Protein AF-A0A3M2Y4Z9-F1 (afdb_monomer_lite)

Radius of gyration: 21.97 Å; chains: 1; bounding box: 55×34×57 Å

Sequence (145 aa):
MKGAQIFASYTKQAITEYAGNPLIEALPPILPETVAIELISNFPQPVTPEELDLEGTTRIHCIDRLRTVVQPFLLHLELESMFSLLIRRGYVGRNPTSPDTVRHLHSLSGSQRYHDSFKSTADSFSVVGLSGIGKSTALHAILSL

Structure (mmCIF, N/CA/C/O backbone):
data_AF-A0A3M2Y4Z9-F1
#
_entry.id   AF-A0A3M2Y4Z9-F1
#
loop_
_atom_site.group_PDB
_atom_site.id
_atom_site.type_symbol
_atom_site.label_atom_id
_atom_site.label_alt_id
_atom_site.label_comp_id
_atom_site.label_asym_id
_atom_site.label_entity_id
_atom_site.label_seq_id
_atom_site.pdbx_PDB_ins_code
_atom_site.Cartn_x
_atom_site.Cartn_y
_atom_site.Cartn_z
_atom_site.occupancy
_atom_site.B_iso_or_equiv
_atom_site.auth_seq_id
_atom_site.auth_comp_id
_atom_site.auth_asym_id
_atom_site.auth_atom_id
_atom_site.pdbx_PDB_model_num
ATOM 1 N N . MET A 1 1 ? 15.148 -0.820 11.185 1.00 42.53 1 MET A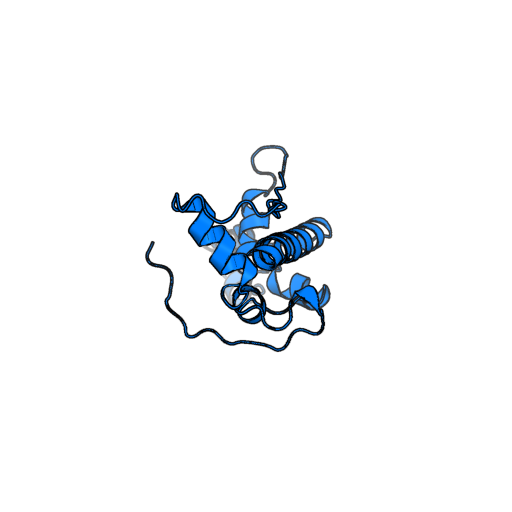 N 1
ATOM 2 C CA . MET A 1 1 ? 14.246 -1.950 10.874 1.00 42.53 1 MET A CA 1
ATOM 3 C C . MET A 1 1 ? 14.868 -2.744 9.738 1.00 42.53 1 MET A C 1
ATOM 5 O O . MET A 1 1 ? 15.167 -2.146 8.714 1.00 42.53 1 MET A O 1
ATOM 9 N N . LYS A 1 2 ? 15.149 -4.039 9.923 1.00 46.56 2 LYS A N 1
ATOM 10 C CA . LYS A 1 2 ? 15.511 -4.917 8.800 1.00 46.56 2 LYS A CA 1
ATOM 11 C C . LYS A 1 2 ? 14.195 -5.318 8.133 1.00 46.56 2 LYS A C 1
ATOM 13 O O . LYS A 1 2 ? 13.371 -5.937 8.796 1.00 46.56 2 LYS A O 1
ATOM 18 N N . GLY A 1 3 ? 13.969 -4.878 6.896 1.00 69.44 3 GLY A N 1
ATOM 19 C CA . GLY A 1 3 ? 12.794 -5.291 6.126 1.00 69.44 3 GLY A CA 1
ATOM 20 C C . GLY A 1 3 ? 12.784 -6.808 5.945 1.00 69.44 3 GLY A C 1
ATOM 21 O O . GLY A 1 3 ? 13.851 -7.427 5.888 1.00 69.44 3 GLY A O 1
ATOM 22 N N . ALA A 1 4 ? 11.594 -7.406 5.894 1.00 80.19 4 ALA A N 1
ATOM 23 C CA . ALA A 1 4 ? 11.461 -8.823 5.589 1.00 80.19 4 ALA A CA 1
ATOM 24 C C . ALA A 1 4 ? 12.069 -9.102 4.206 1.00 80.19 4 ALA A C 1
ATOM 26 O O . ALA A 1 4 ? 11.786 -8.393 3.242 1.00 80.19 4 ALA A O 1
ATOM 27 N N . GLN A 1 5 ? 12.935 -10.112 4.117 1.00 84.38 5 GLN A N 1
ATOM 28 C CA . GLN A 1 5 ? 13.445 -10.595 2.838 1.00 84.38 5 GLN A CA 1
ATOM 29 C C . GLN A 1 5 ? 12.503 -11.680 2.337 1.00 84.38 5 GLN A C 1
ATOM 31 O O . GLN A 1 5 ? 12.322 -12.701 2.998 1.00 84.38 5 GLN A O 1
ATOM 36 N N . ILE A 1 6 ? 11.905 -11.443 1.177 1.00 88.44 6 ILE A N 1
ATOM 37 C CA . ILE A 1 6 ? 11.016 -12.384 0.502 1.00 88.44 6 ILE A CA 1
ATOM 38 C C . ILE A 1 6 ? 11.486 -12.569 -0.940 1.00 88.44 6 ILE A C 1
ATOM 40 O O . ILE A 1 6 ? 12.113 -11.676 -1.513 1.00 88.44 6 ILE A O 1
ATOM 44 N N . PHE A 1 7 ? 11.197 -13.730 -1.528 1.00 92.75 7 PHE A N 1
ATOM 45 C CA . PHE A 1 7 ? 11.418 -13.932 -2.957 1.00 92.75 7 PHE A CA 1
ATOM 46 C C . PHE A 1 7 ? 10.422 -13.084 -3.752 1.00 92.75 7 PHE A C 1
ATOM 48 O O . PHE A 1 7 ? 9.226 -13.096 -3.466 1.00 92.75 7 PHE A O 1
ATOM 55 N N . ALA A 1 8 ? 10.921 -12.346 -4.743 1.00 91.94 8 ALA A N 1
ATOM 56 C CA . ALA A 1 8 ? 10.077 -11.546 -5.618 1.00 91.94 8 ALA A CA 1
ATOM 57 C C . ALA A 1 8 ? 9.263 -12.449 -6.557 1.00 91.94 8 ALA A C 1
ATOM 59 O O . ALA A 1 8 ? 9.796 -13.393 -7.144 1.00 91.94 8 ALA A O 1
ATOM 60 N N . SER A 1 9 ? 7.980 -12.128 -6.716 1.00 94.56 9 SER A N 1
ATOM 61 C CA . SER A 1 9 ? 7.100 -12.744 -7.707 1.00 94.56 9 SER A CA 1
ATOM 62 C C . SER A 1 9 ? 6.888 -11.762 -8.848 1.00 94.56 9 SER A C 1
ATOM 64 O O . SER A 1 9 ? 6.334 -10.690 -8.629 1.00 94.56 9 SER A O 1
ATOM 66 N N . TYR A 1 10 ? 7.315 -12.126 -10.056 1.00 96.00 10 TYR A N 1
ATOM 67 C CA . TYR A 1 10 ? 7.222 -11.265 -11.233 1.00 96.00 10 TYR A CA 1
ATOM 68 C C . TYR A 1 10 ? 5.976 -11.604 -12.045 1.00 96.00 10 TYR A C 1
ATOM 70 O O . TYR A 1 10 ? 5.800 -12.735 -12.502 1.00 96.00 10 TYR A O 1
ATOM 78 N N . THR A 1 11 ? 5.105 -10.618 -12.229 1.00 96.25 11 THR A N 1
ATOM 79 C CA . THR A 1 11 ? 3.846 -10.766 -12.964 1.00 96.25 11 THR A CA 1
ATOM 80 C C . THR A 1 11 ? 3.898 -10.019 -14.291 1.00 96.25 11 THR A C 1
ATOM 82 O O . THR A 1 11 ? 4.363 -8.882 -14.360 1.00 96.25 11 THR A O 1
ATOM 85 N N . LYS A 1 12 ? 3.397 -10.647 -15.363 1.00 95.81 12 LYS A N 1
ATOM 86 C CA . LYS A 1 12 ? 3.313 -10.004 -16.682 1.00 95.81 12 LYS A CA 1
ATOM 87 C C . LYS A 1 12 ? 2.389 -8.791 -16.621 1.00 95.81 12 LYS A C 1
ATOM 89 O O . LYS A 1 12 ? 1.264 -8.894 -16.139 1.00 95.81 12 LYS A O 1
ATOM 94 N N . GLN A 1 13 ? 2.851 -7.672 -17.165 1.00 96.56 13 GLN A N 1
ATOM 95 C CA . GLN A 1 13 ? 2.087 -6.429 -17.204 1.00 96.56 13 GLN A CA 1
ATOM 96 C C . GLN A 1 13 ? 1.350 -6.291 -18.538 1.00 96.56 13 GLN A C 1
ATOM 98 O O . GLN A 1 13 ? 1.909 -6.572 -19.596 1.00 96.56 13 GLN A O 1
ATOM 103 N N . ALA A 1 14 ? 0.097 -5.834 -18.485 1.00 94.75 14 ALA A N 1
ATOM 104 C CA . ALA A 1 14 ? -0.686 -5.504 -19.680 1.00 94.75 14 ALA A CA 1
ATOM 105 C C . ALA A 1 14 ? -0.288 -4.146 -20.290 1.00 94.75 14 ALA A C 1
ATOM 107 O O . ALA A 1 14 ? -0.501 -3.906 -21.476 1.00 94.75 14 ALA A O 1
ATOM 108 N N . ILE A 1 15 ? 0.284 -3.257 -19.474 1.00 96.12 15 ILE A N 1
ATOM 109 C CA . ILE A 1 15 ? 0.744 -1.928 -19.883 1.00 96.12 15 ILE A CA 1
ATOM 110 C C . ILE A 1 15 ? 2.143 -2.066 -20.486 1.00 96.12 15 ILE A C 1
ATOM 112 O O . ILE A 1 15 ? 3.052 -2.601 -19.846 1.00 96.12 15 ILE A O 1
ATOM 116 N N . THR A 1 16 ? 2.314 -1.576 -21.714 1.00 95.38 16 THR A N 1
ATOM 117 C CA . THR A 1 16 ? 3.543 -1.778 -22.502 1.00 95.38 16 THR A CA 1
ATOM 118 C C . THR A 1 16 ? 4.754 -1.140 -21.823 1.00 95.38 16 THR A C 1
ATOM 120 O O . THR A 1 16 ? 5.819 -1.740 -21.767 1.00 95.38 16 THR A O 1
ATOM 123 N N . GLU A 1 17 ? 4.576 0.039 -21.232 1.00 93.19 17 GLU A N 1
ATOM 124 C CA . GLU A 1 17 ? 5.602 0.793 -20.510 1.00 93.19 17 GLU A CA 1
ATOM 125 C C . GLU A 1 17 ? 6.064 0.100 -19.220 1.00 93.19 17 GLU A C 1
ATOM 127 O O . GLU A 1 17 ? 7.112 0.444 -18.671 1.00 93.19 17 GLU A O 1
ATOM 132 N N . TYR A 1 18 ? 5.273 -0.844 -18.703 1.00 95.94 18 TYR A N 1
ATOM 133 C CA . TYR A 1 18 ? 5.564 -1.570 -17.465 1.00 95.94 18 TYR A CA 1
ATOM 134 C C . TYR A 1 18 ? 6.163 -2.953 -17.729 1.00 95.94 18 TYR A C 1
ATOM 136 O O . TYR A 1 18 ? 6.865 -3.490 -16.871 1.00 95.94 18 TYR A O 1
ATOM 144 N N . ALA A 1 19 ? 5.889 -3.532 -18.899 1.00 95.50 19 ALA A N 1
ATOM 145 C CA . ALA A 1 19 ? 6.355 -4.858 -19.272 1.00 95.50 19 ALA A CA 1
ATOM 146 C C . ALA A 1 19 ? 7.888 -4.914 -19.382 1.00 95.50 19 ALA A C 1
ATOM 148 O O . ALA A 1 19 ? 8.526 -4.014 -19.928 1.00 95.50 19 ALA A O 1
ATOM 149 N N . GLY A 1 20 ? 8.493 -5.988 -18.868 1.00 95.00 20 GLY A N 1
ATOM 150 C CA . GLY A 1 20 ? 9.943 -6.186 -18.904 1.00 95.00 20 GLY A CA 1
ATOM 151 C C . GLY A 1 20 ? 10.726 -5.308 -17.923 1.00 95.00 20 GLY A C 1
ATOM 152 O O . GLY A 1 20 ? 11.954 -5.242 -18.021 1.00 95.00 20 GLY A O 1
ATOM 153 N N . ASN A 1 21 ? 10.044 -4.636 -16.989 1.00 96.62 21 ASN A N 1
ATOM 154 C CA . ASN A 1 21 ? 10.662 -3.904 -15.889 1.00 96.62 21 ASN A CA 1
ATOM 155 C C . ASN A 1 21 ? 10.510 -4.684 -14.572 1.00 96.62 21 ASN A C 1
ATOM 157 O O . ASN A 1 21 ? 9.442 -4.624 -13.954 1.00 96.62 21 ASN A O 1
ATOM 161 N N . PRO A 1 22 ? 11.571 -5.353 -14.079 1.00 96.56 22 PRO A N 1
ATOM 162 C CA . PRO A 1 22 ? 11.492 -6.174 -12.872 1.00 96.56 22 PRO A CA 1
ATOM 163 C C . PRO A 1 22 ? 11.039 -5.408 -11.624 1.00 96.56 22 PRO A C 1
ATOM 165 O O . PRO A 1 22 ? 10.454 -6.001 -10.724 1.00 96.56 22 PRO A O 1
ATOM 168 N N . LEU A 1 23 ? 11.290 -4.094 -11.557 1.00 96.19 23 LEU A N 1
ATOM 169 C CA . LEU A 1 23 ? 10.872 -3.270 -10.420 1.00 96.19 23 LEU A CA 1
ATOM 170 C C . LEU A 1 23 ? 9.358 -3.045 -10.385 1.00 96.19 23 LEU A C 1
ATOM 172 O O . LEU A 1 23 ? 8.815 -2.827 -9.310 1.00 96.19 23 LEU A O 1
ATOM 176 N N . ILE A 1 24 ? 8.686 -3.083 -11.539 1.00 97.12 24 ILE A N 1
ATOM 177 C CA . ILE A 1 24 ? 7.226 -2.950 -11.633 1.00 97.12 24 ILE A CA 1
ATOM 178 C C . ILE A 1 24 ? 6.562 -4.324 -11.566 1.00 97.12 24 ILE A C 1
ATOM 180 O O . ILE A 1 24 ? 5.562 -4.482 -10.875 1.00 97.12 24 ILE A O 1
ATOM 184 N N . GLU A 1 25 ? 7.127 -5.324 -12.242 1.00 97.31 25 GLU A N 1
ATOM 185 C CA . GLU A 1 25 ? 6.580 -6.686 -12.281 1.00 97.31 25 GLU A CA 1
ATOM 186 C C . GLU A 1 25 ? 6.546 -7.364 -10.905 1.00 97.31 25 GLU A C 1
ATOM 188 O O . GLU A 1 25 ? 5.715 -8.247 -10.693 1.00 97.31 25 GLU A O 1
ATOM 193 N N . ALA A 1 26 ? 7.422 -6.943 -9.986 1.00 96.00 26 ALA A N 1
ATOM 194 C CA . ALA A 1 26 ? 7.475 -7.408 -8.601 1.00 96.00 26 ALA A CA 1
ATOM 195 C C . ALA A 1 26 ? 6.538 -6.657 -7.635 1.00 96.00 26 ALA A C 1
ATOM 197 O O . ALA A 1 26 ? 6.475 -7.016 -6.458 1.00 96.00 26 ALA A O 1
ATOM 198 N N . LEU A 1 27 ? 5.848 -5.602 -8.084 1.00 94.12 27 LEU A N 1
ATOM 199 C CA . LEU A 1 27 ? 4.889 -4.880 -7.246 1.00 94.12 27 LEU A CA 1
ATOM 200 C C . LEU A 1 27 ? 3.584 -5.672 -7.081 1.00 94.12 27 LEU A C 1
ATOM 202 O O . LEU A 1 27 ? 3.235 -6.465 -7.961 1.00 94.12 27 LEU A O 1
ATOM 206 N N . PRO A 1 28 ? 2.811 -5.400 -6.010 1.00 91.62 28 PRO A N 1
ATOM 207 C CA . PRO A 1 28 ? 1.422 -5.839 -5.925 1.00 91.62 28 PRO A CA 1
ATOM 208 C C . PRO A 1 28 ? 0.647 -5.455 -7.192 1.00 91.62 28 PRO A C 1
ATOM 210 O O . PRO A 1 28 ? 0.959 -4.424 -7.801 1.00 91.62 28 PRO A O 1
ATOM 213 N N . PRO A 1 29 ? -0.355 -6.244 -7.613 1.00 92.88 29 PRO A N 1
ATOM 214 C CA . PRO A 1 29 ? -1.145 -5.928 -8.798 1.00 92.88 29 PRO A CA 1
ATOM 215 C C . PRO A 1 29 ? -1.830 -4.563 -8.661 1.00 92.88 29 PRO A C 1
ATOM 217 O O . PRO A 1 29 ? -2.027 -4.054 -7.561 1.00 92.88 29 PRO A O 1
ATOM 220 N N . ILE A 1 30 ? -2.211 -3.966 -9.791 1.00 94.88 30 ILE A N 1
ATOM 221 C CA . ILE A 1 30 ? -3.101 -2.801 -9.767 1.00 94.88 30 ILE A CA 1
ATOM 222 C C . ILE A 1 30 ? -4.451 -3.287 -9.237 1.00 94.88 30 ILE A C 1
ATOM 224 O O . ILE A 1 30 ? -5.066 -4.172 -9.837 1.00 94.88 30 ILE A O 1
ATOM 228 N N . LEU A 1 31 ? -4.869 -2.753 -8.093 1.00 94.31 31 LEU A N 1
ATOM 229 C CA . LEU A 1 31 ? -6.062 -3.211 -7.399 1.00 94.31 31 LEU A CA 1
ATOM 230 C C . LEU A 1 31 ? -7.323 -2.630 -8.058 1.00 94.31 31 LEU A C 1
ATOM 232 O O . LEU A 1 31 ? -7.373 -1.433 -8.338 1.00 94.31 31 LEU A O 1
ATOM 236 N N . PRO A 1 32 ? -8.368 -3.443 -8.291 1.00 95.06 32 PRO A N 1
ATOM 237 C CA . PRO A 1 32 ? -9.710 -2.922 -8.512 1.00 95.06 32 PRO A CA 1
ATOM 238 C C . PRO A 1 32 ? -10.192 -2.161 -7.273 1.00 95.06 32 PRO A C 1
ATOM 240 O O . PRO A 1 32 ? -9.895 -2.571 -6.150 1.00 95.06 32 PRO A O 1
ATOM 243 N N . GLU A 1 33 ? -11.008 -1.121 -7.460 1.00 93.62 33 GLU A N 1
ATOM 244 C CA . GLU A 1 33 ? -11.530 -0.312 -6.347 1.00 93.62 33 GLU A CA 1
ATOM 245 C C . GLU A 1 33 ? -12.204 -1.159 -5.262 1.00 93.62 33 GLU A C 1
ATOM 247 O O . GLU A 1 33 ? -11.972 -0.934 -4.080 1.00 93.62 33 GLU A O 1
ATOM 252 N N . THR A 1 34 ? -12.985 -2.177 -5.638 1.00 94.88 34 THR A N 1
ATOM 253 C CA . THR A 1 34 ? -13.663 -3.063 -4.676 1.00 94.88 34 THR A CA 1
ATOM 254 C C . THR A 1 34 ? -12.679 -3.799 -3.771 1.00 94.88 34 THR A C 1
ATOM 256 O O . THR A 1 34 ? -12.908 -3.903 -2.571 1.00 94.88 34 THR A O 1
ATOM 259 N N . VAL A 1 35 ? -11.555 -4.255 -4.327 1.00 95.75 35 VAL A N 1
ATOM 260 C CA . VAL A 1 35 ? -10.502 -4.947 -3.572 1.00 95.75 35 VAL A CA 1
ATOM 261 C C . VAL A 1 35 ? -9.744 -3.955 -2.692 1.00 95.75 35 VAL A C 1
ATOM 263 O O . VAL A 1 35 ? -9.461 -4.251 -1.536 1.00 95.75 35 VAL A O 1
ATOM 266 N N . ALA A 1 36 ? -9.457 -2.753 -3.201 1.00 94.81 36 ALA A N 1
ATOM 267 C CA . ALA A 1 36 ? -8.824 -1.701 -2.411 1.00 94.81 36 ALA A CA 1
ATOM 268 C C . ALA A 1 36 ? -9.695 -1.290 -1.210 1.00 94.81 36 ALA A C 1
ATOM 270 O O . ALA A 1 36 ? -9.182 -1.149 -0.105 1.00 94.81 36 ALA A O 1
ATOM 271 N N . ILE A 1 37 ? -11.015 -1.160 -1.395 1.00 94.94 37 ILE A N 1
ATOM 272 C CA . ILE A 1 37 ? -11.975 -0.899 -0.309 1.00 94.94 37 ILE A CA 1
ATOM 273 C C . ILE A 1 37 ? -11.868 -1.981 0.766 1.00 94.94 37 ILE A C 1
ATOM 275 O O . ILE A 1 37 ? -11.759 -1.648 1.945 1.00 94.94 37 ILE A O 1
ATOM 279 N N . GLU A 1 38 ? -11.894 -3.256 0.377 1.00 94.19 38 GLU A N 1
ATOM 280 C CA . GLU A 1 38 ? -11.816 -4.380 1.315 1.00 94.19 38 GLU A CA 1
ATOM 281 C C . GLU A 1 38 ? -10.497 -4.392 2.091 1.00 94.19 38 GLU A C 1
ATOM 283 O O . GLU A 1 38 ? -10.515 -4.535 3.310 1.00 94.19 38 GLU A O 1
ATOM 288 N N . LEU A 1 39 ? -9.367 -4.186 1.410 1.00 93.88 39 LEU A N 1
ATOM 289 C CA . LEU A 1 39 ? -8.045 -4.223 2.035 1.00 93.88 39 LEU A CA 1
ATOM 290 C C . LEU A 1 39 ? -7.765 -2.999 2.927 1.00 93.88 39 LEU A C 1
ATOM 292 O O . LEU A 1 39 ? -7.105 -3.127 3.955 1.00 93.88 39 LEU A O 1
ATOM 296 N N . ILE A 1 40 ? -8.271 -1.815 2.561 1.00 93.25 40 ILE A N 1
ATOM 297 C CA . ILE A 1 40 ? -8.137 -0.587 3.369 1.00 93.25 40 ILE A CA 1
ATOM 298 C C . ILE A 1 40 ? -9.066 -0.631 4.590 1.00 93.25 40 ILE A C 1
ATOM 300 O O . ILE A 1 40 ? -8.776 -0.009 5.615 1.00 93.25 40 ILE A O 1
ATOM 304 N N . SER A 1 41 ? -10.196 -1.332 4.481 1.00 93.25 41 SER A N 1
ATOM 305 C CA . SER A 1 41 ? -11.168 -1.447 5.562 1.00 93.25 41 SER A CA 1
ATOM 306 C C . SER A 1 41 ? -10.578 -2.156 6.770 1.00 93.25 41 SER A C 1
ATOM 308 O O . SER A 1 41 ? -10.037 -3.252 6.672 1.00 93.25 41 SER A O 1
ATOM 310 N N . ASN A 1 42 ? -10.791 -1.577 7.947 1.00 91.12 42 ASN A N 1
ATOM 311 C CA . ASN A 1 42 ? -10.549 -2.270 9.201 1.00 91.12 42 ASN A CA 1
ATOM 312 C C . ASN A 1 42 ? -11.769 -2.098 10.096 1.00 91.12 42 ASN A C 1
ATOM 314 O O . ASN A 1 42 ? -11.990 -1.022 10.649 1.00 91.12 42 ASN A O 1
ATOM 318 N N . PHE A 1 43 ? -12.566 -3.153 10.225 1.00 91.88 43 PHE A N 1
ATOM 319 C CA . PHE A 1 43 ? -13.722 -3.178 11.111 1.00 91.88 43 PHE A CA 1
ATOM 320 C C . PHE A 1 43 ? -13.475 -4.170 12.248 1.00 91.88 43 PHE A C 1
ATOM 322 O O . PHE A 1 43 ? -12.915 -5.244 12.019 1.00 91.88 43 PHE A O 1
ATOM 329 N N . PRO A 1 44 ? -13.870 -3.831 13.485 1.00 91.25 44 PRO A N 1
ATOM 330 C CA . PRO A 1 44 ? -13.739 -4.737 14.609 1.00 91.25 44 PRO A CA 1
ATOM 331 C C . PRO A 1 44 ? -14.598 -5.977 14.394 1.00 91.25 44 PRO A C 1
ATOM 333 O O . PRO A 1 44 ? -15.615 -5.949 13.696 1.00 91.25 44 PRO A O 1
ATOM 336 N N . GLN A 1 45 ? -14.220 -7.048 15.084 1.00 89.62 45 GLN A N 1
ATOM 337 C CA . GLN A 1 45 ? -15.087 -8.210 15.210 1.00 89.62 45 GLN A CA 1
ATOM 338 C C . GLN A 1 45 ? -16.438 -7.797 15.822 1.00 89.62 45 GLN A C 1
ATOM 340 O O . GLN A 1 45 ? -16.457 -6.922 16.702 1.00 89.62 45 GLN A O 1
ATOM 345 N N . PRO A 1 46 ? -17.552 -8.409 15.379 1.00 90.44 46 PRO A N 1
ATOM 346 C CA . PRO A 1 46 ? -18.862 -8.175 15.966 1.00 90.44 46 PRO A CA 1
ATOM 347 C C . PRO A 1 46 ? -18.861 -8.397 17.479 1.00 90.44 46 PRO A C 1
ATOM 349 O O . PRO A 1 46 ? -18.134 -9.244 17.995 1.00 90.44 46 PRO A O 1
ATOM 352 N N . VAL A 1 47 ? -19.709 -7.641 18.177 1.00 92.50 47 VAL A N 1
ATOM 353 C CA . VAL A 1 47 ? -19.937 -7.819 19.616 1.00 92.50 47 VAL A CA 1
ATOM 354 C C . VAL A 1 47 ? -20.456 -9.233 19.863 1.00 92.50 47 VAL A C 1
ATOM 356 O O . VAL A 1 47 ? -21.417 -9.652 19.212 1.00 92.50 47 VAL A O 1
AT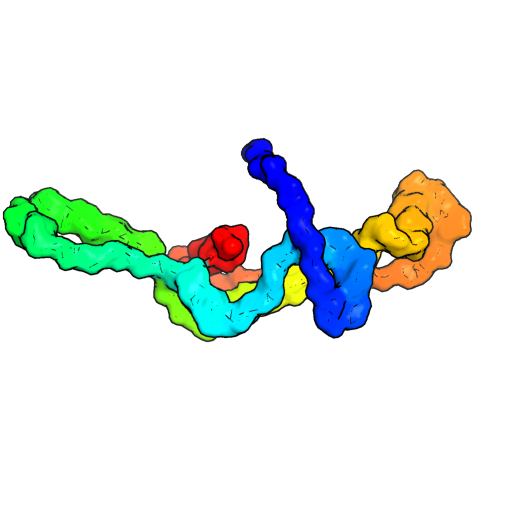OM 359 N N . THR A 1 48 ? -19.848 -9.955 20.803 1.00 94.19 48 THR A N 1
ATOM 360 C CA . THR A 1 48 ? -20.338 -11.279 21.207 1.00 94.19 48 THR A CA 1
ATOM 361 C C . THR A 1 48 ? -21.324 -11.158 22.377 1.00 94.19 48 THR A C 1
ATOM 363 O O . THR A 1 48 ? -21.265 -10.178 23.126 1.00 94.19 48 THR A O 1
ATOM 366 N N . PRO A 1 49 ? -22.245 -12.120 22.571 1.00 95.00 49 PRO A N 1
ATOM 367 C CA . PRO A 1 49 ? -23.146 -12.116 23.726 1.00 95.00 49 PRO A CA 1
ATOM 368 C C . PRO A 1 49 ? -22.401 -12.066 25.067 1.00 95.00 49 PRO A C 1
ATOM 370 O O . PRO A 1 49 ? -22.806 -11.341 25.968 1.00 95.00 49 PRO A O 1
ATOM 373 N N . GLU A 1 50 ? -21.262 -12.752 25.170 1.00 94.94 50 GLU A N 1
ATOM 374 C CA . GLU A 1 50 ? -20.448 -12.807 26.388 1.00 94.94 50 GLU A CA 1
ATOM 375 C C . GLU A 1 50 ? -19.870 -11.434 26.754 1.00 94.94 50 GLU A C 1
ATOM 377 O O . GLU A 1 50 ? -19.748 -11.107 27.932 1.00 94.94 50 GLU A O 1
ATOM 382 N N . GLU A 1 51 ? -19.549 -10.598 25.759 1.00 93.12 51 GLU A N 1
ATOM 383 C CA . GLU A 1 51 ? -19.097 -9.222 25.997 1.00 93.12 51 GLU A CA 1
ATOM 384 C C . GLU A 1 51 ? -20.200 -8.343 26.605 1.00 93.12 51 GLU A C 1
ATOM 386 O O . GLU A 1 51 ? -19.905 -7.396 27.341 1.00 93.12 51 GLU A O 1
ATOM 391 N N . LEU A 1 52 ? -21.472 -8.631 26.305 1.00 92.44 52 LEU A N 1
ATOM 392 C CA . LEU A 1 52 ? -22.609 -7.887 26.850 1.00 92.44 52 LEU A CA 1
ATOM 393 C C . LEU A 1 52 ? -22.826 -8.196 28.334 1.00 92.44 52 LEU A C 1
ATOM 395 O O . LEU A 1 52 ? -23.208 -7.287 29.079 1.00 92.44 52 LEU A O 1
ATOM 399 N N . ASP A 1 53 ? -22.508 -9.424 28.748 1.00 96.12 53 ASP A N 1
ATOM 400 C CA . ASP A 1 53 ? -22.619 -9.916 30.125 1.00 96.12 53 ASP A CA 1
ATOM 401 C C . ASP A 1 53 ? -21.460 -9.464 31.034 1.00 96.12 53 ASP A C 1
ATOM 403 O O . ASP A 1 53 ? -21.528 -9.621 32.256 1.00 96.12 53 ASP A O 1
ATOM 407 N N . LEU A 1 54 ? -20.401 -8.866 30.472 1.00 95.88 54 LEU A N 1
ATOM 408 C CA . LEU A 1 54 ? -19.291 -8.310 31.249 1.00 95.88 54 LEU A CA 1
ATOM 409 C C . LEU A 1 54 ? -19.750 -7.172 32.173 1.00 95.88 54 LEU A C 1
ATOM 411 O O . LEU A 1 54 ? -20.608 -6.350 31.832 1.00 95.88 54 LEU A O 1
ATOM 415 N N . GLU A 1 55 ? -19.082 -7.058 33.324 1.00 97.25 55 GLU A N 1
ATOM 416 C CA . GLU A 1 55 ? -19.240 -5.913 34.221 1.00 97.25 55 GLU A CA 1
ATOM 417 C C . GLU A 1 55 ? -18.939 -4.604 33.472 1.00 97.25 55 GLU A C 1
ATOM 419 O O . GLU A 1 55 ? -18.019 -4.543 32.655 1.00 97.25 55 GLU A O 1
ATOM 424 N N . GLY A 1 56 ? -19.678 -3.528 33.764 1.00 94.50 56 GLY A N 1
ATOM 425 C CA . GLY A 1 56 ? -19.532 -2.248 33.061 1.00 94.50 56 GLY A CA 1
ATOM 426 C C . GLY A 1 56 ? -18.104 -1.687 33.064 1.00 94.50 56 GLY A C 1
ATOM 427 O O . GLY A 1 56 ? -17.671 -1.120 32.061 1.00 94.50 56 GLY A O 1
ATOM 428 N N . THR A 1 57 ? -17.357 -1.901 34.151 1.00 95.69 57 THR A N 1
ATOM 429 C CA . THR A 1 57 ? -15.940 -1.524 34.292 1.00 95.69 57 THR A CA 1
ATOM 430 C C . THR A 1 57 ? -15.027 -2.281 33.334 1.00 95.69 57 THR A C 1
ATOM 432 O O . THR A 1 57 ? -14.060 -1.708 32.858 1.00 95.69 57 THR A O 1
ATOM 435 N N . THR A 1 58 ? -15.342 -3.535 33.004 1.00 95.81 58 THR A N 1
ATOM 436 C CA . THR A 1 58 ? -14.585 -4.341 32.036 1.00 95.81 58 THR A CA 1
ATOM 437 C C . THR A 1 58 ? -15.069 -4.075 30.612 1.00 95.81 58 THR A C 1
ATOM 439 O O . THR A 1 58 ? -14.267 -3.862 29.705 1.00 95.81 58 THR A O 1
ATOM 442 N N . ARG A 1 59 ? -16.388 -3.996 30.412 1.00 94.62 59 ARG A N 1
ATOM 443 C CA . ARG A 1 59 ? -17.02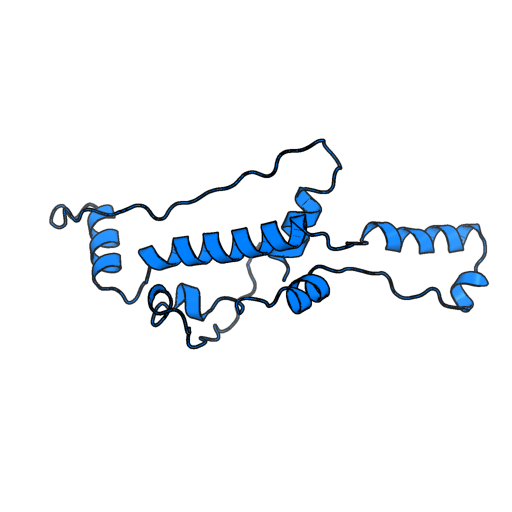1 -3.792 29.104 1.00 94.62 59 ARG A CA 1
ATOM 444 C C . ARG A 1 59 ? -16.599 -2.486 28.426 1.00 94.62 59 ARG A C 1
ATOM 446 O O . ARG A 1 59 ? -16.540 -2.433 27.201 1.00 94.62 59 ARG A O 1
ATOM 453 N N . ILE A 1 60 ? -16.259 -1.438 29.187 1.00 93.75 60 ILE A N 1
ATOM 454 C CA . ILE A 1 60 ? -15.725 -0.187 28.615 1.00 93.75 60 ILE A CA 1
ATOM 455 C C . ILE A 1 60 ? -14.405 -0.411 27.855 1.00 93.75 60 ILE A C 1
ATOM 457 O O . ILE A 1 60 ? -14.169 0.245 26.843 1.00 93.75 60 ILE A O 1
ATOM 461 N N . HIS A 1 61 ? -13.577 -1.374 28.275 1.00 94.12 61 HIS A N 1
ATOM 462 C CA . HIS A 1 61 ? -12.328 -1.704 27.586 1.00 94.12 61 HIS A CA 1
ATOM 463 C C . HIS A 1 61 ? -12.578 -2.365 26.224 1.00 94.12 61 HIS A C 1
ATOM 465 O O . HIS A 1 61 ? -11.777 -2.187 25.309 1.00 94.12 61 HIS A O 1
ATOM 471 N N . CYS A 1 62 ? -13.717 -3.041 26.031 1.00 92.56 62 CYS A N 1
ATOM 472 C CA . CYS A 1 62 ? -14.100 -3.608 24.734 1.00 92.56 62 CYS A CA 1
ATOM 473 C C . CYS A 1 62 ? -14.341 -2.528 23.665 1.00 92.56 62 CYS A C 1
ATOM 475 O O . CYS A 1 62 ? -14.284 -2.830 22.476 1.00 92.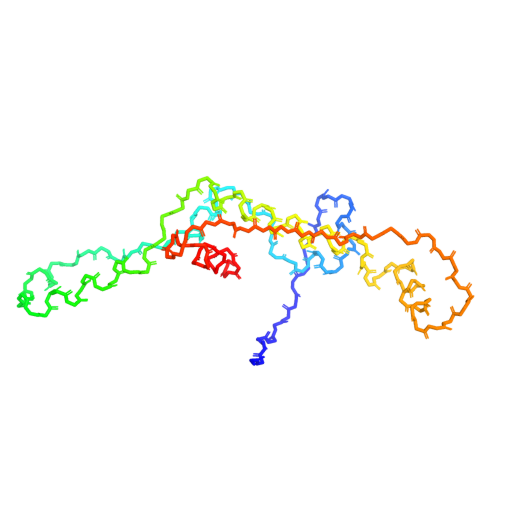56 62 CYS A O 1
ATOM 477 N N . ILE A 1 63 ? -14.601 -1.272 24.053 1.00 91.69 63 ILE A N 1
ATOM 478 C CA . ILE A 1 63 ? -14.789 -0.148 23.118 1.00 91.69 63 ILE A CA 1
ATOM 479 C C . ILE A 1 63 ? -13.459 0.276 22.483 1.00 91.69 63 ILE A C 1
ATOM 481 O O . ILE A 1 63 ? -13.457 0.828 21.384 1.00 91.69 63 ILE A O 1
ATOM 485 N N . ASP A 1 64 ? -12.320 -0.026 23.114 1.00 90.94 64 ASP A N 1
ATOM 486 C CA . ASP A 1 64 ? -10.996 0.380 22.627 1.00 90.94 64 ASP A CA 1
ATOM 487 C C . ASP A 1 64 ? -10.700 -0.142 21.208 1.00 90.94 64 ASP A C 1
ATOM 489 O O . ASP A 1 64 ? -10.057 0.544 20.413 1.00 90.94 64 ASP A O 1
ATOM 493 N N . ARG A 1 65 ? -11.295 -1.281 20.815 1.00 89.75 65 ARG A N 1
ATOM 494 C CA . ARG A 1 65 ? -11.213 -1.815 19.442 1.00 89.75 65 ARG A CA 1
ATOM 495 C C . ARG A 1 65 ? -11.739 -0.857 18.368 1.00 89.75 65 ARG A C 1
ATOM 497 O O . ARG A 1 65 ? -11.346 -0.972 17.215 1.00 89.75 65 ARG A O 1
ATOM 504 N N . LEU A 1 66 ? -12.602 0.102 18.720 1.00 90.25 66 LEU A N 1
ATOM 505 C CA . LEU A 1 66 ? -13.092 1.112 17.776 1.00 90.25 66 LEU A CA 1
ATOM 506 C C . LEU A 1 66 ? -12.001 2.106 17.360 1.00 90.25 66 LEU A C 1
ATOM 508 O O . LEU A 1 66 ? -12.134 2.758 16.328 1.00 90.25 66 LEU A O 1
ATOM 512 N N . ARG A 1 67 ? -10.905 2.222 18.122 1.00 87.06 67 ARG A N 1
ATOM 513 C CA . ARG A 1 67 ? -9.806 3.153 17.815 1.00 87.06 67 ARG A CA 1
ATOM 514 C C . ARG A 1 67 ? -9.032 2.783 16.557 1.00 87.06 67 ARG A C 1
ATOM 516 O O . ARG A 1 67 ? -8.365 3.646 15.993 1.00 87.06 67 ARG A O 1
ATOM 523 N N . THR A 1 68 ? -9.084 1.519 16.147 1.00 84.50 68 THR A N 1
ATOM 524 C CA . THR A 1 68 ? -8.399 1.035 14.947 1.00 84.50 68 THR A CA 1
ATOM 525 C C . THR A 1 68 ? -9.308 1.026 13.722 1.00 84.50 68 THR A C 1
ATOM 527 O O . THR A 1 68 ? -8.829 0.687 12.644 1.00 84.50 68 THR A O 1
ATOM 530 N N . VAL A 1 69 ? -10.584 1.419 13.851 1.00 89.00 69 VAL A N 1
ATOM 531 C CA . VAL A 1 69 ? -11.538 1.413 12.736 1.00 89.00 69 VAL A CA 1
ATOM 532 C C . VAL A 1 69 ? -11.042 2.279 11.584 1.00 89.00 69 VAL A C 1
ATOM 534 O O . VAL A 1 69 ? -10.715 3.453 11.767 1.00 89.00 69 VAL A O 1
ATOM 537 N N . VAL A 1 70 ? -11.065 1.710 10.381 1.00 89.25 70 VAL A N 1
ATOM 538 C CA . VAL A 1 70 ? -10.837 2.428 9.127 1.00 89.25 70 VAL A CA 1
ATOM 539 C C . VAL A 1 70 ? -12.038 2.191 8.226 1.00 89.25 70 VAL A C 1
ATOM 541 O O . VAL A 1 70 ? -12.218 1.104 7.683 1.00 89.25 70 VAL A O 1
ATOM 544 N N . GLN A 1 71 ? -12.862 3.227 8.081 1.00 91.75 71 GLN A N 1
ATOM 545 C CA . GLN A 1 71 ? -13.915 3.282 7.074 1.00 91.75 71 GLN A CA 1
ATOM 546 C C . GLN A 1 71 ? -13.305 3.864 5.791 1.00 91.75 71 GLN A C 1
ATOM 548 O O . GLN A 1 71 ? -12.917 5.038 5.796 1.00 91.75 71 GLN A O 1
ATOM 553 N N . PRO A 1 72 ? -13.205 3.097 4.693 1.00 91.81 72 PRO A N 1
ATOM 554 C CA . PRO A 1 72 ? -12.727 3.637 3.431 1.00 91.81 72 PRO A CA 1
ATOM 555 C C . PRO A 1 72 ? -13.712 4.680 2.894 1.00 91.81 72 PRO A C 1
ATOM 557 O O . PRO A 1 72 ? -14.933 4.547 2.995 1.00 91.81 72 PRO A O 1
ATOM 560 N N . PHE A 1 73 ? -13.139 5.717 2.295 1.00 92.31 73 PHE A N 1
ATOM 561 C CA . PHE A 1 73 ? -13.827 6.815 1.617 1.00 92.31 73 PHE A CA 1
ATOM 562 C C . PHE A 1 73 ? -13.152 7.028 0.263 1.00 92.31 73 PHE A C 1
ATOM 564 O O . PHE A 1 73 ? -12.026 6.571 0.076 1.00 92.31 73 PHE A O 1
ATOM 571 N N . LEU A 1 74 ? -13.784 7.784 -0.637 1.00 91.94 74 LEU A N 1
ATOM 572 C CA . LEU A 1 74 ? -13.228 8.086 -1.965 1.00 91.94 74 LEU A CA 1
ATOM 573 C C . LEU A 1 74 ? -11.787 8.618 -1.899 1.00 91.94 74 LEU A C 1
ATOM 575 O O . LEU A 1 74 ? -10.935 8.157 -2.648 1.00 91.94 74 LEU A O 1
ATOM 579 N N . LEU A 1 75 ? -11.481 9.474 -0.918 1.00 90.81 75 LEU A N 1
ATOM 580 C CA . LEU A 1 75 ? -10.126 9.986 -0.692 1.00 90.81 75 LEU A CA 1
ATOM 581 C C . LEU A 1 75 ? -9.077 8.874 -0.495 1.00 90.81 75 LEU A C 1
ATOM 583 O O . LEU A 1 75 ? -7.938 9.020 -0.923 1.00 90.81 75 LEU A O 1
ATOM 587 N N . HIS A 1 76 ? -9.433 7.767 0.160 1.00 93.19 76 HIS A N 1
ATOM 588 C CA . HIS A 1 76 ? -8.507 6.651 0.363 1.00 93.19 76 HIS A CA 1
ATOM 589 C C . HIS A 1 76 ? -8.201 5.929 -0.953 1.00 93.19 76 HIS A C 1
ATOM 591 O O . HIS A 1 76 ? -7.058 5.540 -1.176 1.00 93.19 76 HIS A O 1
ATOM 597 N N . LEU A 1 77 ? -9.198 5.801 -1.832 1.00 94.00 77 LEU A N 1
ATOM 598 C CA . LEU A 1 77 ? -9.036 5.197 -3.157 1.00 94.00 77 LEU A CA 1
ATOM 599 C C . LEU A 1 77 ? -8.198 6.095 -4.069 1.00 94.00 77 LEU A C 1
ATOM 601 O O . LEU A 1 77 ? -7.282 5.621 -4.732 1.00 94.00 77 LEU A O 1
ATOM 605 N N . GLU A 1 78 ? -8.439 7.407 -4.028 1.00 93.62 78 GLU A N 1
ATOM 606 C CA . GLU A 1 78 ? -7.607 8.386 -4.732 1.00 93.62 78 GLU A CA 1
ATOM 607 C C . GLU A 1 78 ? -6.147 8.313 -4.269 1.00 93.62 78 GLU A C 1
ATOM 609 O O . GLU A 1 78 ? -5.233 8.291 -5.094 1.00 93.62 78 GLU A O 1
ATOM 614 N N . LEU A 1 79 ? -5.912 8.241 -2.953 1.00 94.12 79 LEU A N 1
ATOM 615 C CA . LEU A 1 79 ? -4.570 8.101 -2.391 1.00 94.12 79 LEU A CA 1
ATOM 616 C C . LEU A 1 79 ? -3.904 6.784 -2.819 1.00 94.12 79 LEU A C 1
ATOM 618 O O . LEU A 1 79 ? -2.745 6.820 -3.228 1.00 94.12 79 LEU A O 1
ATOM 622 N N . GLU A 1 80 ? -4.609 5.649 -2.767 1.00 95.25 80 GLU A N 1
ATOM 623 C CA . GLU A 1 80 ? -4.100 4.347 -3.234 1.00 95.25 80 GLU A C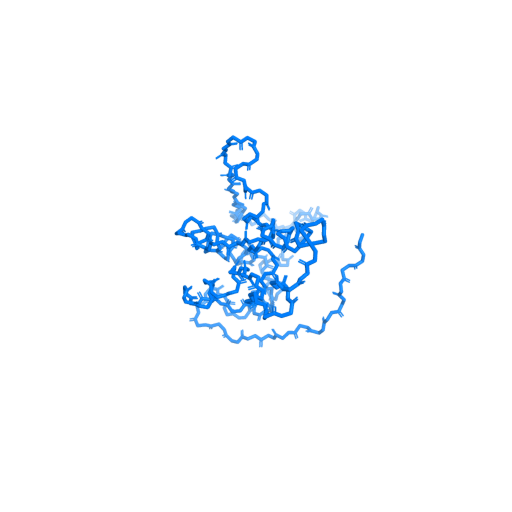A 1
ATOM 624 C C . GLU A 1 80 ? -3.671 4.421 -4.700 1.00 95.25 80 GLU A C 1
ATOM 626 O O . GLU A 1 80 ? -2.520 4.115 -5.031 1.00 95.25 80 GLU A O 1
ATOM 631 N N . SER A 1 81 ? -4.543 4.947 -5.560 1.00 94.44 81 SER A N 1
ATOM 632 C CA . SER A 1 81 ? -4.274 5.061 -6.989 1.00 94.44 81 SER A CA 1
ATOM 633 C C . SER A 1 81 ? -3.108 6.009 -7.269 1.00 94.44 81 SER A C 1
ATOM 635 O O . SER A 1 81 ? -2.252 5.715 -8.109 1.00 94.44 81 SER A O 1
ATOM 637 N N . MET A 1 82 ? -3.009 7.120 -6.531 1.00 94.12 82 MET A N 1
ATOM 638 C CA . MET A 1 82 ? -1.859 8.021 -6.613 1.00 94.12 82 MET A CA 1
ATOM 639 C C . MET A 1 82 ? -0.559 7.316 -6.220 1.00 94.12 82 MET A C 1
ATOM 641 O O . MET A 1 82 ? 0.416 7.415 -6.962 1.00 94.12 82 MET A O 1
ATOM 645 N N . PHE A 1 83 ? -0.521 6.570 -5.113 1.00 93.62 83 PHE A N 1
ATOM 646 C CA . PHE A 1 83 ? 0.669 5.811 -4.713 1.00 93.62 83 PHE A CA 1
ATOM 647 C C . PHE A 1 83 ? 1.071 4.770 -5.757 1.00 93.62 83 PHE A C 1
ATOM 649 O O . PHE A 1 83 ? 2.241 4.698 -6.148 1.00 93.62 83 PHE A O 1
ATOM 656 N N . SER A 1 84 ? 0.096 4.004 -6.242 1.00 94.69 84 SER A N 1
ATOM 657 C CA . SER A 1 84 ? 0.277 2.990 -7.278 1.00 94.69 84 SER A CA 1
ATOM 658 C C . SER A 1 84 ? 0.905 3.585 -8.545 1.00 94.69 84 SER A C 1
ATOM 660 O O . SER A 1 84 ? 1.874 3.034 -9.082 1.00 94.69 84 SER A O 1
ATOM 662 N N . LEU A 1 85 ? 0.416 4.750 -8.983 1.00 94.38 85 LEU A N 1
ATOM 663 C CA . LEU A 1 85 ? 0.948 5.488 -10.129 1.00 94.38 85 LEU A CA 1
ATOM 664 C C . LEU A 1 85 ? 2.338 6.068 -9.860 1.00 94.38 85 LEU A C 1
ATOM 666 O O . LEU A 1 85 ? 3.218 5.931 -10.708 1.00 94.38 85 LEU A O 1
ATOM 670 N N . LEU A 1 86 ? 2.548 6.708 -8.708 1.00 93.88 86 LEU A N 1
ATOM 671 C CA . LEU A 1 86 ? 3.809 7.363 -8.351 1.00 93.88 86 LEU A CA 1
ATOM 672 C C . LEU A 1 86 ? 4.977 6.376 -8.344 1.00 93.88 86 LEU A C 1
ATOM 674 O O . LEU A 1 86 ? 6.013 6.637 -8.959 1.00 93.88 86 LEU A O 1
ATOM 678 N N . ILE A 1 87 ? 4.795 5.220 -7.703 1.00 93.88 87 ILE A N 1
ATOM 679 C CA . ILE A 1 87 ? 5.827 4.181 -7.629 1.00 93.88 87 ILE A CA 1
ATOM 680 C C . ILE A 1 87 ? 6.149 3.663 -9.037 1.00 93.88 87 ILE A C 1
ATOM 682 O O . ILE A 1 87 ? 7.313 3.643 -9.447 1.00 93.88 87 ILE A O 1
ATOM 686 N N . ARG A 1 88 ? 5.122 3.307 -9.819 1.00 95.06 88 ARG A N 1
ATOM 687 C CA . ARG A 1 88 ? 5.301 2.757 -11.172 1.00 95.06 88 ARG A CA 1
ATOM 688 C C . ARG A 1 88 ? 5.932 3.760 -12.130 1.00 95.06 88 ARG A C 1
ATOM 690 O O . ARG A 1 88 ? 6.895 3.411 -12.806 1.00 95.06 88 ARG A O 1
ATOM 697 N N . ARG A 1 89 ? 5.465 5.014 -12.154 1.00 92.88 89 ARG A N 1
ATOM 698 C CA . ARG A 1 89 ? 6.071 6.104 -12.946 1.00 92.88 89 ARG A CA 1
ATOM 699 C C . ARG A 1 89 ? 7.532 6.318 -12.573 1.00 92.88 89 ARG A C 1
ATOM 701 O O . ARG A 1 89 ? 8.381 6.448 -13.456 1.00 92.88 89 ARG A O 1
ATOM 708 N N . GLY A 1 90 ? 7.834 6.283 -11.276 1.00 92.25 90 GLY A N 1
ATOM 709 C CA . GLY A 1 90 ? 9.203 6.312 -10.784 1.00 92.25 90 GLY A CA 1
ATOM 710 C C . GLY A 1 90 ? 10.043 5.181 -11.384 1.00 92.25 90 GLY A C 1
ATOM 711 O O . GLY A 1 90 ? 11.149 5.425 -11.873 1.00 92.25 90 GLY A O 1
ATOM 712 N N . TYR A 1 91 ? 9.526 3.956 -11.411 1.00 94.06 91 TYR A N 1
ATOM 713 C CA . TYR A 1 91 ? 10.264 2.805 -11.926 1.00 94.06 91 TYR A CA 1
ATOM 714 C C . TYR A 1 91 ? 10.360 2.714 -13.446 1.00 94.06 91 TYR A C 1
ATOM 716 O O . TYR A 1 91 ? 11.355 2.166 -13.919 1.00 94.06 91 TYR A O 1
ATOM 724 N N . VAL A 1 92 ? 9.434 3.294 -14.219 1.00 92.19 92 VAL A N 1
ATOM 725 C CA . VAL A 1 92 ? 9.518 3.322 -15.696 1.00 92.19 92 VAL A CA 1
ATOM 726 C C . VAL A 1 92 ? 10.873 3.865 -16.166 1.00 92.19 92 VAL A C 1
ATOM 728 O O . VAL A 1 92 ? 11.540 3.240 -16.983 1.00 92.19 92 VAL A O 1
ATOM 731 N N . GLY A 1 93 ? 11.337 4.980 -15.593 1.00 87.50 93 GLY A N 1
ATOM 732 C CA . GLY A 1 93 ? 12.635 5.583 -15.936 1.00 87.50 93 GLY A CA 1
ATOM 733 C C . GLY A 1 93 ? 13.861 4.899 -15.312 1.00 87.50 93 GLY A C 1
ATOM 734 O O . GLY A 1 93 ? 14.977 5.392 -15.461 1.00 87.50 93 GLY A O 1
ATOM 735 N N . ARG A 1 94 ? 13.668 3.807 -14.563 1.00 89.94 94 ARG A N 1
ATOM 736 C CA . ARG A 1 94 ? 14.699 3.144 -13.746 1.00 89.94 94 ARG A CA 1
ATOM 737 C C . ARG A 1 94 ? 14.748 1.633 -13.981 1.00 89.94 94 ARG A C 1
ATOM 739 O O . ARG A 1 94 ? 15.123 0.895 -13.076 1.00 89.94 94 ARG A O 1
ATOM 746 N N . ASN A 1 95 ? 14.371 1.165 -15.170 1.00 92.94 95 ASN A N 1
ATOM 747 C CA . ASN A 1 95 ? 14.380 -0.260 -15.481 1.00 92.94 95 ASN A CA 1
ATOM 748 C C . ASN A 1 95 ? 15.819 -0.835 -15.444 1.00 92.94 95 ASN A C 1
ATOM 750 O O . ASN A 1 95 ? 16.615 -0.510 -16.325 1.00 92.94 95 ASN A O 1
ATOM 754 N N . PRO A 1 96 ? 16.171 -1.725 -14.494 1.00 92.75 96 PRO A N 1
ATOM 755 C CA . PRO A 1 96 ? 17.533 -2.247 -14.359 1.00 92.75 96 PRO A CA 1
ATOM 756 C C . PRO A 1 96 ? 17.987 -3.119 -15.538 1.00 92.75 96 PRO A C 1
ATOM 758 O O . PRO A 1 96 ? 19.185 -3.338 -15.699 1.00 92.75 96 PRO A O 1
ATOM 761 N N . THR A 1 97 ? 17.062 -3.622 -16.361 1.00 93.19 97 THR A N 1
ATOM 762 C CA . THR A 1 97 ? 17.385 -4.413 -17.560 1.00 93.19 97 THR A CA 1
ATOM 763 C C . THR A 1 97 ? 17.520 -3.552 -18.815 1.00 93.19 97 THR A C 1
ATOM 765 O O . THR A 1 97 ? 17.934 -4.057 -19.858 1.00 93.19 97 THR A O 1
ATOM 768 N N . SER A 1 98 ? 17.206 -2.253 -18.733 1.00 91.44 98 SER A N 1
ATOM 769 C CA . SER A 1 98 ? 17.344 -1.329 -19.855 1.00 91.44 98 SER A CA 1
ATOM 770 C C . SER A 1 98 ? 18.795 -0.856 -20.006 1.00 91.44 98 SER A C 1
ATOM 772 O O . SER A 1 98 ? 19.355 -0.287 -19.060 1.00 91.44 98 SER A O 1
ATOM 774 N N . PRO A 1 99 ? 19.406 -0.997 -21.200 1.00 89.00 99 PRO A N 1
ATOM 775 C CA . PRO A 1 99 ? 20.726 -0.437 -21.481 1.00 89.00 99 PRO A CA 1
ATOM 776 C C . PRO A 1 99 ? 20.806 1.071 -21.221 1.00 89.00 99 PRO A C 1
ATOM 778 O O . PRO A 1 99 ? 21.837 1.552 -20.757 1.00 89.00 99 PRO A O 1
ATOM 781 N N . ASP A 1 100 ? 19.725 1.811 -21.478 1.00 86.50 100 ASP A N 1
ATOM 782 C CA . ASP A 1 100 ? 19.687 3.266 -21.295 1.00 86.50 100 ASP A CA 1
ATOM 783 C C . ASP A 1 100 ? 19.746 3.642 -19.811 1.00 86.50 100 ASP A C 1
ATOM 785 O O . ASP A 1 100 ? 20.489 4.544 -19.421 1.00 86.50 100 ASP A O 1
ATOM 789 N N . THR A 1 101 ? 19.041 2.899 -18.951 1.00 87.88 101 THR A N 1
ATOM 790 C CA . THR A 1 101 ? 19.118 3.086 -17.496 1.00 87.88 101 THR A CA 1
ATOM 791 C C . THR A 1 101 ? 20.523 2.784 -16.976 1.00 87.88 101 THR A C 1
ATOM 793 O O . THR A 1 101 ? 21.053 3.548 -16.171 1.00 87.88 101 THR A O 1
ATOM 796 N N . VAL A 1 102 ? 21.161 1.714 -17.459 1.00 87.19 102 VAL A N 1
ATOM 797 C CA . VAL A 1 102 ? 22.535 1.361 -17.065 1.00 87.19 102 VAL A CA 1
ATOM 798 C C . VAL A 1 102 ? 23.530 2.440 -17.502 1.00 87.19 102 VAL A C 1
ATOM 800 O O . VAL A 1 102 ? 24.340 2.888 -16.688 1.00 87.19 102 VAL A O 1
ATOM 803 N N . ARG A 1 103 ? 23.446 2.925 -18.749 1.00 86.00 103 ARG A N 1
ATOM 804 C CA . ARG A 1 103 ? 24.280 4.041 -19.237 1.00 86.00 103 ARG A CA 1
ATOM 805 C C . ARG A 1 103 ? 24.089 5.303 -18.399 1.00 86.00 103 ARG A C 1
ATOM 807 O O . ARG A 1 103 ? 25.080 5.925 -18.024 1.00 86.00 103 ARG A O 1
ATOM 814 N N . HIS A 1 104 ? 22.848 5.644 -18.054 1.00 83.00 104 HIS A N 1
ATOM 815 C CA . HIS A 1 104 ? 22.549 6.795 -17.203 1.00 83.00 104 HIS A CA 1
ATOM 816 C C . HIS A 1 104 ? 23.153 6.658 -15.796 1.00 83.00 104 HIS A C 1
ATOM 818 O O . HIS A 1 104 ? 23.774 7.588 -15.286 1.00 83.00 104 HIS A O 1
ATOM 824 N N . LEU A 1 105 ? 23.046 5.487 -15.164 1.00 84.31 105 LEU A N 1
ATOM 825 C CA . LEU A 1 105 ? 23.679 5.251 -13.862 1.00 84.31 105 LEU A CA 1
ATOM 826 C C . LEU A 1 105 ? 25.208 5.409 -13.935 1.00 84.31 105 LEU A C 1
ATOM 828 O O . LEU A 1 105 ? 25.810 6.001 -13.038 1.00 84.31 105 LEU A O 1
ATOM 832 N N . HIS A 1 106 ? 25.834 4.956 -15.024 1.00 83.50 106 HIS A N 1
ATOM 833 C CA . HIS A 1 106 ? 27.264 5.166 -15.261 1.00 83.50 106 HIS A CA 1
ATOM 834 C C . HIS A 1 106 ? 27.628 6.635 -15.530 1.00 83.50 106 HIS A C 1
ATOM 836 O O . HIS A 1 106 ? 28.696 7.088 -15.104 1.00 83.50 106 HIS A O 1
ATOM 842 N N . SER A 1 107 ? 26.776 7.413 -16.206 1.00 82.62 107 SER A N 1
ATOM 843 C CA . SER A 1 107 ? 27.036 8.845 -16.407 1.00 82.62 107 SER A CA 1
ATOM 844 C C . SER A 1 107 ? 27.033 9.600 -15.075 1.00 82.62 107 SER A C 1
ATOM 846 O O . SER A 1 107 ? 27.881 10.462 -14.848 1.00 82.62 107 SER A O 1
ATOM 848 N N . LEU A 1 108 ? 26.132 9.229 -14.155 1.00 80.06 108 LEU A N 1
ATOM 849 C CA . LEU A 1 108 ? 26.077 9.788 -12.799 1.00 80.06 108 LEU A CA 1
ATOM 850 C C . LEU A 1 108 ? 27.308 9.433 -11.954 1.00 80.06 108 LEU A C 1
ATOM 852 O O . LEU A 1 108 ? 27.702 10.219 -11.097 1.00 80.06 108 LEU A O 1
ATOM 856 N N . SER A 1 109 ? 27.958 8.293 -12.209 1.00 79.06 109 SER A N 1
ATOM 857 C CA . SER A 1 109 ? 29.176 7.883 -11.498 1.00 79.06 109 SER A CA 1
ATOM 858 C C . SER A 1 109 ? 30.453 8.591 -11.988 1.00 79.06 109 SER A C 1
ATOM 860 O O . SER A 1 109 ? 31.556 8.138 -11.690 1.00 79.06 109 SER A O 1
ATOM 862 N N . GLY A 1 110 ? 30.332 9.679 -12.759 1.00 69.00 110 GLY A N 1
ATOM 863 C CA . GLY A 1 110 ? 31.458 10.509 -13.206 1.00 69.00 110 GLY A CA 1
ATOM 864 C C . GLY A 1 110 ? 32.118 10.060 -14.512 1.00 69.00 110 GLY A C 1
ATOM 865 O O . GLY A 1 110 ? 33.140 10.623 -14.909 1.00 69.00 110 GLY A O 1
ATOM 866 N N . SER A 1 111 ? 31.550 9.075 -15.217 1.00 62.56 111 SER A N 1
ATOM 867 C CA . SER A 1 111 ? 32.040 8.705 -16.546 1.00 62.56 111 SER A CA 1
ATOM 868 C C . SER A 1 111 ? 31.512 9.701 -17.591 1.00 62.56 111 SER A C 1
ATOM 870 O O . SER A 1 111 ? 30.402 9.586 -18.099 1.00 62.56 111 SER A O 1
ATOM 872 N N . GLN A 1 112 ? 32.329 10.711 -17.917 1.00 56.03 112 GLN A N 1
ATOM 873 C CA . GLN A 1 112 ? 32.025 11.841 -18.823 1.00 56.03 112 GLN A CA 1
ATOM 874 C C . GLN A 1 112 ? 31.669 11.458 -20.281 1.00 56.03 112 GLN A C 1
ATOM 876 O O . GLN A 1 112 ? 31.591 12.321 -21.150 1.00 56.03 112 GLN A O 1
ATOM 881 N N . ARG A 1 113 ? 31.486 10.170 -20.592 1.00 58.59 113 ARG A N 1
ATOM 882 C CA . ARG A 1 113 ? 31.276 9.673 -21.961 1.00 58.59 113 ARG A CA 1
ATOM 883 C C . ARG A 1 113 ? 29.812 9.622 -22.399 1.00 58.59 113 ARG A C 1
ATOM 885 O O . ARG A 1 113 ? 29.568 9.404 -23.579 1.00 58.59 113 ARG A O 1
ATOM 892 N N . TYR A 1 114 ? 28.864 9.835 -21.489 1.00 56.44 114 TYR A N 1
ATOM 893 C CA . TYR A 1 114 ? 27.433 9.730 -21.777 1.00 56.44 114 TYR A CA 1
ATOM 894 C C . TYR A 1 114 ? 26.710 11.002 -21.327 1.00 56.44 114 TYR A C 1
ATOM 896 O O . TYR A 1 114 ? 26.337 11.145 -20.166 1.00 56.44 114 TYR A O 1
ATOM 904 N N . HIS A 1 115 ? 26.534 11.944 -22.253 1.00 56.44 115 HIS A N 1
ATOM 905 C CA . HIS A 1 115 ? 25.609 13.069 -22.102 1.00 56.44 115 HIS A CA 1
ATOM 906 C C . HIS A 1 115 ? 24.280 12.696 -22.763 1.00 56.44 115 HIS A C 1
ATOM 908 O O . HIS A 1 115 ? 23.941 13.205 -23.828 1.00 56.44 115 HIS A O 1
ATOM 914 N N . ASP A 1 116 ? 23.538 11.782 -22.140 1.00 59.12 116 ASP A N 1
ATOM 915 C CA . ASP A 1 116 ? 22.163 11.509 -22.554 1.00 59.12 116 ASP A CA 1
ATOM 916 C C . ASP A 1 116 ? 21.206 12.501 -21.885 1.00 59.12 116 ASP A C 1
ATOM 918 O O . ASP A 1 116 ? 21.356 12.876 -20.717 1.00 59.12 116 ASP A O 1
ATOM 922 N N . SER A 1 117 ? 20.199 12.936 -22.641 1.00 62.56 117 SER A N 1
ATOM 923 C CA . SER A 1 117 ? 19.114 13.806 -22.191 1.00 62.56 117 SER A CA 1
ATOM 924 C C . SER A 1 117 ? 18.148 13.031 -21.288 1.00 62.56 117 SER A C 1
ATOM 926 O O . SER A 1 117 ? 17.044 12.653 -21.679 1.00 62.56 117 SER A O 1
ATOM 928 N N . PHE A 1 118 ? 18.579 12.780 -20.050 1.00 68.69 118 PHE A N 1
ATOM 929 C CA . PHE A 1 118 ? 17.754 12.153 -19.024 1.00 68.69 118 PHE A CA 1
ATOM 930 C C . PHE A 1 118 ? 16.542 13.028 -18.691 1.00 68.69 118 PHE A C 1
ATOM 932 O O . PHE A 1 118 ? 16.673 14.192 -18.307 1.00 68.69 118 PHE A O 1
ATOM 939 N N . LYS A 1 119 ? 15.348 12.443 -18.797 1.00 72.00 119 LYS A N 1
ATOM 940 C CA . LYS A 1 119 ? 14.108 13.051 -18.315 1.00 72.00 119 LYS A CA 1
ATOM 941 C C . LYS A 1 119 ? 13.795 12.492 -16.936 1.00 72.00 119 LYS A C 1
ATOM 943 O O . LYS A 1 119 ? 13.565 11.295 -16.786 1.00 72.00 119 LYS A O 1
ATOM 948 N N . SER A 1 120 ? 13.778 13.370 -15.937 1.00 77.38 120 SER A N 1
ATOM 949 C CA . SER A 1 120 ? 13.406 12.993 -14.576 1.00 77.38 120 SER A CA 1
ATOM 950 C C . SER A 1 120 ? 11.976 12.457 -14.534 1.00 77.38 120 SER A C 1
ATOM 952 O O . SER A 1 120 ? 11.052 13.112 -15.009 1.00 77.38 120 SER A O 1
ATOM 954 N N . THR A 1 121 ? 11.804 11.283 -13.926 1.00 81.81 121 THR A N 1
ATOM 955 C CA . THR A 1 121 ? 10.496 10.701 -13.582 1.00 81.81 121 THR A CA 1
ATOM 956 C C . THR A 1 121 ? 10.143 10.908 -12.108 1.00 81.81 121 THR A C 1
ATOM 958 O O . THR A 1 121 ? 9.281 10.215 -11.572 1.00 81.81 121 THR A O 1
ATOM 961 N N . ALA A 1 122 ? 10.860 11.798 -11.411 1.00 79.56 122 ALA A N 1
ATOM 962 C CA . ALA A 1 122 ? 10.558 12.125 -10.024 1.00 79.56 122 ALA A CA 1
ATOM 963 C C . ALA A 1 122 ? 9.216 12.862 -9.943 1.00 79.56 122 ALA A C 1
ATOM 965 O O . ALA A 1 122 ? 9.022 13.874 -10.611 1.00 79.56 122 ALA A O 1
ATOM 966 N N . ASP A 1 123 ? 8.325 12.346 -9.109 1.00 85.62 123 ASP A N 1
ATOM 967 C CA . ASP A 1 123 ? 6.993 12.886 -8.867 1.00 85.62 123 ASP A CA 1
ATOM 968 C C . ASP A 1 123 ? 6.742 12.868 -7.350 1.00 85.62 123 ASP A C 1
ATOM 970 O O . ASP A 1 123 ? 7.332 12.058 -6.625 1.00 85.62 123 ASP A O 1
ATOM 974 N N . SER A 1 124 ? 5.934 13.799 -6.847 1.00 88.94 124 SER A N 1
ATOM 975 C CA . SER A 1 124 ? 5.653 13.918 -5.414 1.00 88.94 124 SER A CA 1
ATOM 976 C C . SER A 1 124 ? 4.256 14.469 -5.163 1.00 88.94 124 SER A C 1
ATOM 978 O O . SER A 1 124 ? 3.706 15.201 -5.980 1.00 88.94 124 SER A O 1
ATOM 980 N N . PHE A 1 125 ? 3.695 14.141 -4.003 1.00 90.50 125 PHE A N 1
ATOM 981 C CA . PHE A 1 125 ? 2.389 14.625 -3.574 1.00 90.50 125 PHE A CA 1
ATOM 982 C C . PHE A 1 125 ? 2.433 15.018 -2.096 1.00 90.50 125 PHE A C 1
ATOM 984 O O . PHE A 1 125 ? 3.350 14.640 -1.364 1.00 90.50 125 PHE A O 1
ATOM 991 N N . SER A 1 126 ? 1.440 15.788 -1.657 1.00 91.50 126 SER A N 1
ATOM 992 C CA . SER A 1 126 ? 1.317 16.234 -0.270 1.00 91.50 126 SER A CA 1
ATOM 993 C C . SER A 1 126 ? -0.118 16.081 0.215 1.00 91.50 126 SER A C 1
ATOM 995 O O . SER A 1 126 ? -1.057 16.444 -0.491 1.00 91.50 126 SER A O 1
ATOM 997 N N . VAL A 1 127 ? -0.281 15.568 1.436 1.00 90.88 127 VAL A N 1
ATOM 998 C CA . VAL A 1 127 ? -1.575 15.477 2.123 1.00 90.88 127 VAL A CA 1
ATOM 999 C C . VAL A 1 127 ? -1.601 16.517 3.234 1.00 90.88 127 VAL A C 1
ATOM 1001 O O . VAL A 1 127 ? -0.870 16.411 4.222 1.00 90.88 127 VAL A O 1
ATOM 1004 N N . VAL A 1 128 ? -2.460 17.523 3.089 1.00 92.00 128 VAL A N 1
ATOM 1005 C CA . VAL A 1 128 ? -2.567 18.652 4.023 1.00 92.00 128 VAL A CA 1
ATOM 1006 C C . VAL A 1 128 ? -3.920 18.619 4.726 1.00 92.00 128 VAL A C 1
ATOM 1008 O O . VAL A 1 128 ? -4.938 18.271 4.142 1.00 92.00 128 VAL A O 1
ATOM 1011 N N . GLY A 1 129 ? -3.929 18.966 6.010 1.00 90.75 129 GLY A N 1
ATOM 1012 C CA . GLY A 1 129 ? -5.140 19.009 6.823 1.00 90.75 129 GLY A CA 1
ATOM 1013 C C . GLY A 1 129 ? -4.813 19.171 8.301 1.00 90.75 129 GLY A C 1
ATOM 1014 O O . GLY A 1 129 ? -3.656 19.025 8.708 1.00 90.75 129 GLY A O 1
ATOM 1015 N N . LEU A 1 130 ? -5.832 19.430 9.115 1.00 95.50 130 LEU A N 1
ATOM 1016 C CA . LEU A 1 130 ? -5.692 19.637 10.559 1.00 95.50 130 LEU A CA 1
ATOM 1017 C C . LEU A 1 130 ? -5.031 18.439 11.264 1.00 95.50 130 LEU A C 1
ATOM 1019 O O . LEU A 1 130 ? -5.053 17.304 10.775 1.00 95.50 130 LEU A O 1
ATOM 1023 N N . SER A 1 131 ? -4.401 18.687 12.413 1.00 94.25 131 SER A N 1
ATOM 1024 C CA . SER A 1 131 ? -3.839 17.610 13.237 1.00 94.25 131 SER A CA 1
ATOM 1025 C C . SER A 1 131 ? -4.949 16.668 13.718 1.00 94.25 131 SER A C 1
ATOM 1027 O O . SER A 1 131 ? -6.052 17.115 14.011 1.00 94.25 131 SER A O 1
ATOM 1029 N N . GLY A 1 132 ? -4.675 15.362 13.762 1.00 87.69 132 GLY A N 1
ATOM 1030 C CA . GLY A 1 132 ? -5.636 14.356 14.232 1.00 87.69 132 GLY A CA 1
ATOM 1031 C C . GLY A 1 132 ? -6.727 13.934 13.238 1.00 87.69 132 GLY A C 1
ATOM 1032 O O . GLY A 1 132 ? -7.448 12.992 13.530 1.00 87.69 132 GLY A O 1
ATOM 1033 N N . ILE A 1 133 ? -6.817 14.531 12.041 1.00 89.31 133 ILE A N 1
ATOM 10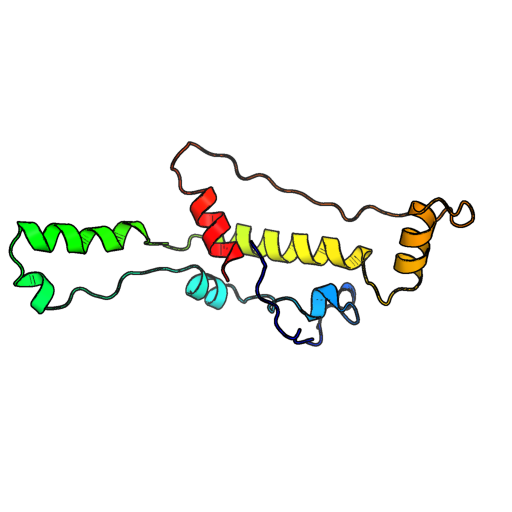34 C CA . ILE A 1 133 ? -7.851 14.181 11.039 1.00 89.31 133 ILE A CA 1
ATOM 1035 C C . ILE A 1 133 ? -7.626 12.826 10.330 1.00 89.31 133 ILE A C 1
ATOM 1037 O O . ILE A 1 133 ? -8.354 12.474 9.413 1.00 89.31 133 ILE A O 1
ATOM 1041 N N . GLY A 1 134 ? -6.590 12.070 10.711 1.00 86.88 134 GLY A N 1
ATOM 1042 C CA . GLY A 1 134 ? -6.332 10.737 10.150 1.00 86.88 134 GLY A CA 1
ATOM 1043 C C . GLY A 1 134 ? -5.419 10.683 8.919 1.00 86.88 134 GLY A C 1
ATOM 1044 O O . GLY A 1 134 ? -5.309 9.624 8.320 1.00 86.88 134 GLY A O 1
ATOM 1045 N N . LYS A 1 135 ? -4.701 11.762 8.559 1.00 92.19 135 LYS A N 1
ATOM 1046 C CA . LYS A 1 135 ? -3.758 11.764 7.412 1.00 92.19 135 LYS A CA 1
ATOM 1047 C C . LYS A 1 135 ? -2.741 10.619 7.475 1.00 92.19 135 LYS A C 1
ATOM 1049 O O . LYS A 1 135 ? -2.639 9.832 6.544 1.00 92.19 135 LYS A O 1
ATOM 1054 N N . SER A 1 136 ? -2.007 10.508 8.585 1.00 91.19 136 SER A N 1
ATOM 1055 C CA . SER A 1 136 ? -1.002 9.452 8.759 1.00 91.19 136 SER A CA 1
ATOM 1056 C C . SER A 1 136 ? -1.635 8.062 8.823 1.00 91.19 136 SER A C 1
ATOM 1058 O O . SER A 1 136 ? -1.047 7.113 8.322 1.00 91.19 136 SER A O 1
ATOM 1060 N N . THR A 1 137 ? -2.840 7.951 9.390 1.00 89.88 137 THR A N 1
ATOM 1061 C CA . THR A 1 137 ? -3.602 6.697 9.446 1.00 89.88 137 THR A CA 1
ATOM 1062 C C . THR A 1 137 ? -4.001 6.231 8.047 1.00 89.88 137 THR A C 1
ATOM 1064 O O . THR A 1 137 ? -3.782 5.072 7.719 1.00 89.88 137 THR A O 1
ATOM 1067 N N . ALA A 1 138 ? -4.500 7.137 7.201 1.00 89.69 138 ALA A N 1
ATOM 1068 C CA . ALA A 1 138 ? -4.856 6.846 5.815 1.00 89.69 138 ALA A CA 1
ATOM 1069 C C . ALA A 1 138 ? -3.635 6.390 5.001 1.00 89.69 138 ALA A C 1
ATOM 1071 O O . ALA A 1 138 ? -3.692 5.369 4.323 1.00 89.69 138 ALA A O 1
ATOM 1072 N N . LEU A 1 139 ? -2.504 7.102 5.119 1.00 91.25 139 LEU A N 1
ATOM 1073 C CA . LEU A 1 139 ? -1.259 6.715 4.446 1.00 91.25 139 LEU A CA 1
ATOM 1074 C C . LEU A 1 139 ? -0.753 5.349 4.923 1.00 91.25 139 LEU A C 1
ATOM 1076 O O . LEU A 1 139 ? -0.338 4.534 4.108 1.00 91.25 139 LEU A O 1
ATOM 1080 N N . HIS A 1 140 ? -0.798 5.087 6.232 1.00 89.81 140 HIS A N 1
ATOM 1081 C CA . HIS A 1 140 ? -0.393 3.798 6.785 1.00 89.81 140 HIS A CA 1
ATOM 1082 C C . HIS A 1 140 ? -1.283 2.657 6.284 1.00 89.81 140 HIS A C 1
ATOM 1084 O O . HIS A 1 140 ? -0.757 1.611 5.919 1.00 89.81 140 HIS A O 1
ATOM 1090 N N . ALA A 1 141 ? -2.606 2.849 6.246 1.00 87.88 141 ALA A N 1
ATOM 1091 C CA . ALA A 1 141 ? -3.542 1.845 5.740 1.00 87.88 141 ALA A CA 1
ATOM 1092 C C . ALA A 1 141 ? -3.225 1.461 4.286 1.00 87.88 141 ALA A C 1
ATOM 1094 O O . ALA A 1 141 ? -3.176 0.283 3.968 1.00 87.88 141 ALA A O 1
ATOM 1095 N N . ILE A 1 142 ? -2.917 2.446 3.438 1.00 91.94 142 ILE A N 1
ATOM 1096 C CA . ILE A 1 142 ? -2.594 2.228 2.020 1.00 91.94 142 ILE A CA 1
ATOM 1097 C C . ILE A 1 142 ? -1.213 1.588 1.827 1.00 91.94 142 ILE A C 1
ATOM 1099 O O . ILE A 1 142 ? -1.038 0.730 0.972 1.00 91.94 142 ILE A O 1
ATOM 1103 N N . LEU A 1 143 ? -0.212 1.991 2.612 1.00 89.88 143 LEU A N 1
ATOM 1104 C CA . LEU A 1 143 ? 1.142 1.430 2.510 1.00 89.88 143 LEU A CA 1
ATOM 1105 C C . LEU A 1 143 ? 1.272 0.032 3.136 1.00 89.88 143 LEU A C 1
ATOM 1107 O O . LEU A 1 143 ? 2.330 -0.581 3.005 1.00 89.88 143 LEU A O 1
ATOM 1111 N N . SER A 1 144 ? 0.238 -0.441 3.837 1.00 87.88 144 SER A N 1
ATOM 1112 C CA . SER A 1 144 ? 0.199 -1.769 4.465 1.00 87.88 144 SER A CA 1
ATOM 1113 C C . SER A 1 144 ? -0.606 -2.804 3.671 1.00 87.88 144 SER A C 1
ATOM 1115 O O . SER A 1 144 ? -0.748 -3.923 4.163 1.00 87.88 144 SER A O 1
ATOM 1117 N N . LEU A 1 145 ? -1.147 -2.429 2.504 1.00 86.81 145 LEU A N 1
ATOM 1118 C CA . LEU A 1 145 ? -1.821 -3.343 1.570 1.00 86.81 145 LEU A CA 1
ATOM 1119 C C . LEU A 1 145 ? -0.814 -4.331 0.963 1.00 86.81 145 LEU A C 1
ATOM 1121 O O . LEU A 1 145 ? -1.181 -5.518 0.825 1.00 86.81 145 LEU A O 1
#

Foldseek 3Di:
DPDDDDDFDFAADPDPLQGQFSQSRRDDDDDDPVVLQVLLFDDDDDDDPVLVVDDPVVNVVVCVSVVLGDHDDPVLVVVLVVVSCQSRLQRSLQRPPDPVNVLVVVVVVVPVPDPDPRDDSHDDDDDDDDPPPCPVVSVVSSVVD

Secondary structure (DSSP, 8-state):
--PPP--------SSTTTTT-HHHHTSPPPPPHHHHHHHH-B-PPPPPHHHHSS-HHHHGGGGGGGGG-B---HHHHHHHHHHHHHHHHHHHTT-TT-HHHHHHHHHHTT-TT----PPP----------TTSSHHHHHHHHHT-

pLDDT: mean 88.8, std 10.2, range [42.53, 97.31]

Organism: Pseudomonas syringae pv. maculicola (NCBI:txid59511)